Protein AF-A0AAV2R859-F1 (afdb_monomer_lite)

Structure (mmCIF, N/CA/C/O backbone):
data_AF-A0AAV2R859-F1
#
_entry.id   AF-A0AAV2R859-F1
#
loop_
_atom_site.group_PDB
_atom_site.id
_atom_site.type_symbol
_atom_site.label_atom_id
_atom_site.label_alt_id
_atom_site.label_comp_id
_atom_site.label_asym_id
_atom_site.label_entity_id
_atom_site.label_seq_id
_atom_site.pdbx_PDB_ins_code
_atom_site.Cartn_x
_atom_site.Cartn_y
_atom_site.Cartn_z
_atom_site.occupancy
_atom_site.B_iso_or_equiv
_atom_site.auth_seq_id
_atom_site.auth_comp_id
_atom_site.auth_asym_id
_atom_site.auth_atom_id
_atom_site.pdbx_PDB_model_num
ATOM 1 N N . ASP A 1 1 ? 9.554 -15.027 -3.668 1.00 76.88 1 ASP A N 1
ATOM 2 C CA . ASP A 1 1 ? 9.148 -16.326 -4.252 1.00 76.88 1 ASP A CA 1
ATOM 3 C C . ASP A 1 1 ? 9.584 -16.463 -5.717 1.00 76.88 1 ASP A C 1
ATOM 5 O O . ASP A 1 1 ? 8.913 -17.138 -6.490 1.00 76.88 1 ASP A O 1
ATOM 9 N N . GLU A 1 2 ? 10.719 -15.851 -6.093 1.00 86.31 2 GLU A N 1
ATOM 10 C CA . GLU A 1 2 ? 11.355 -15.977 -7.422 1.00 86.31 2 GLU A CA 1
ATOM 11 C C . GLU A 1 2 ? 10.414 -15.765 -8.628 1.00 86.31 2 GLU A C 1
ATOM 13 O O . GLU A 1 2 ? 10.687 -16.218 -9.738 1.00 86.31 2 GLU A O 1
ATOM 18 N N . SER A 1 3 ? 9.303 -15.055 -8.416 1.00 94.75 3 SER A N 1
ATOM 19 C CA . SER A 1 3 ? 8.272 -14.803 -9.419 1.00 94.75 3 SER A CA 1
ATOM 20 C C . SER A 1 3 ? 8.367 -13.385 -9.982 1.00 94.75 3 SER A C 1
ATOM 22 O O . SER A 1 3 ? 8.918 -12.478 -9.357 1.00 94.75 3 SER A O 1
ATOM 24 N N . TRP A 1 4 ? 7.824 -13.193 -11.186 1.00 96.00 4 TRP A N 1
ATOM 25 C CA . TRP A 1 4 ? 7.768 -11.892 -11.850 1.00 96.00 4 TRP A CA 1
ATOM 26 C C . TRP A 1 4 ? 6.529 -11.110 -11.422 1.00 96.00 4 TRP A C 1
ATOM 28 O O . TRP A 1 4 ? 5.420 -11.640 -11.422 1.00 96.00 4 TRP A O 1
ATOM 38 N N . TYR A 1 5 ? 6.720 -9.822 -11.147 1.00 96.88 5 TYR A N 1
ATOM 39 C CA . TYR A 1 5 ? 5.672 -8.917 -10.685 1.00 96.88 5 TYR A CA 1
ATOM 40 C C . TYR A 1 5 ? 5.649 -7.631 -11.497 1.00 96.88 5 TYR A C 1
ATOM 42 O O . TYR A 1 5 ? 6.666 -7.209 -12.052 1.00 96.88 5 TYR A O 1
ATOM 50 N N . ARG A 1 6 ? 4.489 -6.968 -11.533 1.00 98.00 6 ARG A N 1
ATOM 51 C CA . ARG A 1 6 ? 4.401 -5.622 -12.093 1.00 98.00 6 ARG A CA 1
ATOM 52 C C . ARG A 1 6 ? 5.011 -4.633 -11.112 1.00 98.00 6 ARG A C 1
ATOM 54 O O . ARG A 1 6 ? 4.691 -4.644 -9.924 1.00 98.00 6 ARG A O 1
ATOM 61 N N . ALA A 1 7 ? 5.859 -3.752 -11.621 1.00 97.56 7 ALA A N 1
ATOM 62 C CA . ALA A 1 7 ? 6.494 -2.731 -10.812 1.00 97.56 7 ALA A CA 1
ATOM 63 C C . ALA A 1 7 ? 6.652 -1.423 -11.588 1.00 97.56 7 ALA A C 1
ATOM 65 O O . ALA A 1 7 ? 6.759 -1.423 -12.816 1.00 97.56 7 ALA A O 1
ATOM 66 N N . ALA A 1 8 ? 6.682 -0.317 -10.850 1.00 96.50 8 ALA A N 1
ATOM 67 C CA . ALA A 1 8 ? 7.052 0.993 -11.360 1.00 96.50 8 ALA A CA 1
ATOM 68 C C . ALA A 1 8 ? 8.412 1.393 -10.781 1.00 96.50 8 ALA A C 1
ATOM 70 O O . ALA A 1 8 ? 8.663 1.211 -9.589 1.00 96.50 8 ALA A O 1
ATOM 71 N N . CYS A 1 9 ? 9.289 1.936 -11.626 1.00 97.38 9 CYS A N 1
ATOM 72 C CA . CYS A 1 9 ? 10.565 2.489 -11.186 1.00 97.38 9 CYS A CA 1
ATOM 73 C C . CYS A 1 9 ? 10.318 3.803 -10.438 1.00 97.38 9 CYS A C 1
ATOM 75 O O . CYS A 1 9 ? 9.718 4.721 -10.994 1.00 97.38 9 CYS A O 1
ATOM 77 N N . LEU A 1 10 ? 10.772 3.873 -9.187 1.00 97.44 10 LEU A N 1
ATOM 78 C CA . LEU A 1 10 ? 10.737 5.084 -8.370 1.00 97.44 10 LEU A CA 1
ATOM 79 C C . LEU A 1 10 ? 12.012 5.901 -8.568 1.00 97.44 10 LEU A C 1
ATOM 81 O O . LEU A 1 10 ? 11.954 7.108 -8.790 1.00 97.44 10 LEU A O 1
ATOM 85 N N . SER A 1 11 ? 13.167 5.237 -8.502 1.00 97.88 11 SER A N 1
ATOM 86 C CA . SER A 1 11 ? 14.463 5.862 -8.741 1.00 97.88 11 SER A CA 1
ATOM 87 C C . SER A 1 11 ? 15.457 4.853 -9.331 1.00 97.88 11 SER A C 1
ATOM 89 O O . SER A 1 11 ? 15.596 3.746 -8.805 1.00 97.88 11 SER A O 1
ATOM 91 N N . PRO A 1 12 ? 16.134 5.190 -10.442 1.00 96.94 12 PRO A N 1
ATOM 92 C CA . PRO A 1 12 ? 17.209 4.370 -10.983 1.00 96.94 12 PRO A CA 1
ATOM 93 C C . PRO A 1 12 ? 18.536 4.648 -10.261 1.00 96.94 12 PRO A C 1
ATOM 95 O O . PRO A 1 12 ? 18.818 5.779 -9.867 1.00 96.94 12 PRO A O 1
ATOM 98 N N . ASP A 1 13 ? 19.374 3.623 -10.170 1.00 95.44 13 ASP A N 1
ATOM 99 C CA . ASP A 1 13 ? 20.772 3.664 -9.737 1.00 95.44 13 ASP A CA 1
ATOM 100 C C . ASP A 1 13 ? 21.672 3.069 -10.850 1.00 95.44 13 ASP A C 1
ATOM 102 O O . ASP A 1 13 ? 21.209 2.751 -11.948 1.00 95.44 13 ASP A O 1
ATOM 106 N N . VAL A 1 14 ? 22.979 2.928 -10.612 1.00 96.56 14 VAL A N 1
ATOM 107 C CA . VAL A 1 14 ? 23.967 2.485 -11.611 1.00 96.56 14 VAL A CA 1
ATOM 108 C C . VAL A 1 14 ? 23.663 1.082 -12.150 1.00 96.56 14 VAL A C 1
ATOM 110 O O . VAL A 1 14 ? 23.718 0.853 -13.358 1.00 96.56 14 VAL A O 1
ATOM 113 N N . SER A 1 15 ? 23.345 0.132 -11.269 1.00 97.38 15 SER A N 1
ATOM 114 C CA . SER A 1 15 ? 23.107 -1.278 -11.626 1.00 97.38 15 SER A CA 1
ATOM 115 C C . SER A 1 15 ? 21.796 -1.837 -11.072 1.00 97.38 15 SER A C 1
ATOM 117 O O . SER A 1 15 ? 21.545 -3.040 -11.163 1.00 97.38 15 SER A O 1
ATOM 119 N N . SER A 1 16 ? 20.973 -0.986 -10.466 1.00 98.06 16 SER A N 1
ATOM 120 C CA . SER A 1 16 ? 19.733 -1.372 -9.805 1.00 98.06 16 SER A CA 1
ATOM 121 C C . SER A 1 16 ? 18.717 -0.241 -9.874 1.00 98.06 16 SER A C 1
ATOM 123 O O . SER A 1 16 ? 19.049 0.875 -10.259 1.00 98.06 16 SER A O 1
ATOM 125 N N . ALA A 1 17 ? 17.483 -0.518 -9.481 1.00 98.31 17 ALA A N 1
ATOM 126 C CA . ALA A 1 17 ? 16.473 0.504 -9.292 1.00 98.31 17 ALA A CA 1
ATOM 127 C C . ALA A 1 17 ? 15.695 0.239 -8.008 1.00 98.31 17 ALA A C 1
ATOM 129 O O . ALA A 1 17 ? 15.427 -0.912 -7.648 1.00 98.31 17 ALA A O 1
ATOM 130 N N . GLN A 1 18 ? 15.279 1.314 -7.350 1.00 98.44 18 GLN A N 1
ATOM 131 C CA . GLN A 1 18 ? 14.206 1.247 -6.378 1.00 98.44 18 GLN A CA 1
ATOM 132 C C . GLN A 1 18 ? 12.877 1.194 -7.134 1.00 98.44 18 GLN A C 1
ATOM 134 O O . GLN A 1 18 ? 12.576 2.066 -7.954 1.00 98.44 18 GLN A O 1
ATOM 139 N N . VAL A 1 19 ? 12.071 0.177 -6.851 1.00 98.25 19 VAL A N 1
ATOM 140 C CA . VAL A 1 19 ? 10.776 -0.046 -7.496 1.00 98.25 19 VAL A CA 1
ATOM 141 C C . VAL A 1 19 ? 9.674 -0.203 -6.456 1.00 98.25 19 VAL A C 1
ATOM 143 O O . VAL A 1 19 ? 9.927 -0.676 -5.349 1.00 98.25 19 VAL A O 1
ATOM 146 N N . ILE A 1 20 ? 8.446 0.156 -6.824 1.00 97.94 20 ILE A N 1
ATOM 147 C CA . ILE A 1 20 ? 7.234 -0.226 -6.091 1.00 97.94 20 ILE A CA 1
ATOM 148 C C . ILE A 1 20 ? 6.511 -1.325 -6.861 1.00 97.94 20 ILE A C 1
ATOM 150 O O . ILE A 1 20 ? 6.251 -1.180 -8.059 1.00 97.94 20 ILE A O 1
ATOM 154 N N . PHE A 1 21 ? 6.169 -2.420 -6.185 1.00 97.62 21 PHE A N 1
ATOM 155 C CA . PHE A 1 21 ? 5.316 -3.453 -6.762 1.00 97.62 21 PHE A CA 1
ATOM 156 C C . PHE A 1 21 ? 3.871 -2.964 -6.747 1.00 97.62 21 PHE A C 1
ATOM 158 O O . PHE A 1 21 ? 3.222 -2.929 -5.706 1.00 97.62 21 PHE A O 1
ATOM 165 N N . VAL A 1 22 ? 3.362 -2.569 -7.912 1.00 97.25 22 VAL A N 1
ATOM 166 C CA . VAL A 1 22 ? 2.100 -1.813 -8.063 1.00 97.25 22 VAL A CA 1
ATOM 167 C C . VAL A 1 22 ? 0.839 -2.597 -7.684 1.00 97.25 22 VAL A C 1
ATOM 169 O O . VAL A 1 22 ? -0.250 -2.036 -7.612 1.00 97.25 22 VAL A O 1
ATOM 172 N N . ASP A 1 23 ? 0.988 -3.892 -7.430 1.00 97.12 23 ASP A N 1
ATOM 173 C CA . ASP A 1 23 ? -0.090 -4.787 -7.017 1.00 97.12 23 ASP A CA 1
ATOM 174 C C . ASP A 1 23 ? -0.098 -5.089 -5.516 1.00 97.12 23 ASP A C 1
ATOM 176 O O . ASP A 1 23 ? -1.105 -5.557 -4.995 1.00 97.12 23 ASP A O 1
ATOM 180 N N . TYR A 1 24 ? 0.996 -4.774 -4.820 1.00 95.25 24 TYR A N 1
ATOM 181 C CA . TYR A 1 24 ? 1.203 -5.100 -3.404 1.00 95.25 24 TYR A CA 1
ATOM 182 C C . TYR A 1 24 ? 1.539 -3.870 -2.549 1.00 95.25 24 TYR A C 1
ATOM 184 O O . TYR A 1 24 ? 1.307 -3.868 -1.345 1.00 95.25 24 TYR A O 1
ATOM 192 N N . GLY A 1 25 ? 2.086 -2.816 -3.159 1.00 95.50 25 GLY A N 1
ATOM 193 C CA . GLY A 1 25 ? 2.441 -1.556 -2.506 1.00 95.50 25 GLY A CA 1
ATOM 194 C C . GLY A 1 25 ? 3.800 -1.553 -1.800 1.00 95.50 25 GLY A C 1
ATOM 195 O O . GLY A 1 25 ? 4.235 -0.501 -1.339 1.00 95.50 25 GLY A O 1
ATOM 196 N N . ASN A 1 26 ? 4.509 -2.685 -1.725 1.00 95.88 26 ASN A N 1
ATOM 197 C CA . ASN A 1 26 ? 5.841 -2.736 -1.127 1.00 95.88 26 ASN A CA 1
ATOM 198 C C . ASN A 1 26 ? 6.925 -2.203 -2.078 1.00 95.88 26 ASN A C 1
ATOM 200 O O . ASN A 1 26 ? 6.859 -2.370 -3.299 1.00 95.88 26 ASN A O 1
ATOM 204 N N . ILE A 1 27 ? 7.954 -1.594 -1.486 1.00 97.19 27 ILE A N 1
ATOM 205 C CA . ILE A 1 27 ? 9.123 -1.053 -2.185 1.00 97.19 27 ILE A CA 1
ATOM 206 C C . ILE A 1 27 ? 10.297 -2.020 -2.031 1.00 97.19 27 ILE A C 1
ATOM 208 O O . ILE A 1 27 ? 10.520 -2.565 -0.949 1.00 97.19 27 ILE A O 1
ATOM 212 N N . ALA A 1 28 ? 11.070 -2.207 -3.097 1.00 96.88 28 ALA A N 1
ATOM 213 C CA . ALA A 1 28 ? 12.289 -3.009 -3.084 1.00 96.88 28 ALA A CA 1
ATOM 214 C C . ALA A 1 28 ? 13.385 -2.390 -3.960 1.00 96.88 28 ALA A C 1
ATOM 216 O O . ALA A 1 28 ? 13.099 -1.612 -4.868 1.00 96.88 28 ALA A O 1
ATOM 217 N N . HIS A 1 29 ? 14.638 -2.761 -3.694 1.00 97.19 29 HIS A N 1
ATOM 218 C CA . HIS A 1 29 ? 15.750 -2.543 -4.621 1.00 97.19 29 HIS A CA 1
ATOM 219 C C . HIS A 1 29 ? 15.947 -3.801 -5.465 1.00 97.19 29 HIS A C 1
ATOM 221 O O . HIS A 1 29 ? 16.075 -4.893 -4.912 1.00 97.19 29 HIS A O 1
ATOM 227 N N . VAL A 1 30 ? 15.962 -3.646 -6.788 1.00 97.56 30 VAL A N 1
ATOM 228 C CA . VAL A 1 30 ? 16.043 -4.752 -7.751 1.00 97.56 30 VAL A CA 1
ATOM 229 C C . VAL A 1 30 ? 17.171 -4.478 -8.740 1.00 97.56 30 VAL A C 1
ATOM 231 O O . VAL A 1 30 ? 17.288 -3.367 -9.258 1.00 97.56 30 VAL A O 1
ATOM 234 N N . LEU A 1 31 ? 18.017 -5.478 -8.998 1.00 98.00 31 LEU A N 1
ATOM 235 C CA . LEU A 1 31 ? 19.098 -5.372 -9.980 1.00 98.00 31 LEU A CA 1
ATOM 236 C C . LEU A 1 31 ? 18.528 -5.224 -11.393 1.00 98.00 31 LEU A C 1
ATOM 238 O O . LEU A 1 31 ? 17.508 -5.818 -11.729 1.00 98.00 31 LEU A O 1
ATOM 242 N N . HIS A 1 3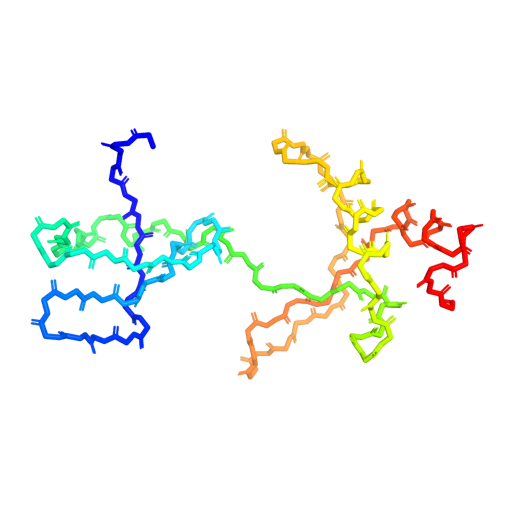2 ? 19.209 -4.475 -12.261 1.00 97.69 32 HIS A N 1
ATOM 243 C CA . HIS A 1 32 ? 18.761 -4.294 -13.647 1.00 97.69 32 HIS A CA 1
ATOM 244 C C . HIS A 1 32 ? 18.642 -5.619 -14.420 1.00 97.69 32 HIS A C 1
ATOM 246 O O . HIS A 1 32 ? 17.785 -5.744 -15.294 1.00 97.69 32 HIS A O 1
ATOM 252 N N . GLU A 1 33 ? 19.457 -6.623 -14.082 1.00 97.38 33 GLU A N 1
ATOM 253 C CA . GLU A 1 33 ? 19.384 -7.961 -14.684 1.00 97.38 33 GLU A CA 1
ATOM 254 C C . GLU A 1 33 ? 18.084 -8.714 -14.364 1.00 97.38 33 GLU A C 1
ATOM 256 O O . GLU A 1 33 ? 17.707 -9.614 -15.119 1.00 97.38 33 GLU A O 1
ATOM 261 N N . ASP A 1 34 ? 17.343 -8.266 -13.350 1.00 97.38 34 ASP A N 1
ATOM 262 C CA . ASP A 1 34 ? 16.044 -8.792 -12.920 1.00 97.38 34 ASP A CA 1
ATOM 263 C C . ASP A 1 34 ? 14.884 -7.843 -13.264 1.00 97.38 34 ASP A C 1
ATOM 265 O O . ASP A 1 34 ? 13.764 -8.005 -12.787 1.00 97.38 34 ASP A O 1
ATOM 269 N N . ILE A 1 35 ? 15.121 -6.851 -14.129 1.00 97.38 35 ILE A N 1
ATOM 270 C CA . ILE A 1 35 ? 14.084 -5.947 -14.638 1.00 97.38 35 ILE A CA 1
ATOM 271 C C . ILE A 1 35 ? 13.837 -6.239 -16.117 1.00 97.38 35 ILE A C 1
ATOM 273 O O . ILE A 1 35 ? 14.760 -6.436 -16.911 1.00 97.38 35 ILE A O 1
ATOM 277 N N . ARG A 1 36 ? 12.564 -6.285 -16.515 1.00 96.81 36 ARG A N 1
ATOM 278 C CA . ARG A 1 36 ? 12.147 -6.494 -17.908 1.00 96.81 36 ARG A CA 1
ATOM 279 C C . ARG A 1 36 ? 11.181 -5.394 -18.342 1.00 96.81 36 ARG A C 1
ATOM 281 O O . ARG A 1 36 ? 10.432 -4.888 -17.505 1.00 96.81 36 ARG A O 1
ATOM 288 N N . PRO A 1 37 ? 11.165 -5.027 -19.637 1.00 95.69 37 PRO A N 1
ATOM 289 C CA . PRO A 1 37 ? 10.140 -4.143 -20.174 1.00 95.69 37 PRO A CA 1
ATOM 290 C C . PRO A 1 37 ? 8.738 -4.689 -19.888 1.00 95.69 37 PRO A C 1
ATOM 292 O O . PRO A 1 37 ? 8.484 -5.881 -20.061 1.00 95.69 37 PRO A O 1
ATOM 295 N N . MET A 1 38 ? 7.830 -3.809 -19.471 1.00 95.94 38 MET A N 1
ATOM 296 C CA . MET A 1 38 ? 6.440 -4.171 -19.212 1.00 95.94 38 MET A CA 1
ATOM 297 C C . MET A 1 38 ? 5.729 -4.553 -20.517 1.00 95.94 38 MET A C 1
ATOM 299 O O . MET A 1 38 ? 5.702 -3.758 -21.458 1.00 95.94 38 MET A O 1
ATOM 303 N N . ASP A 1 39 ? 5.105 -5.735 -20.564 1.00 95.88 39 ASP A N 1
ATOM 304 C CA . ASP A 1 39 ? 4.202 -6.100 -21.662 1.00 95.88 39 ASP A CA 1
ATOM 305 C C . ASP A 1 39 ? 2.932 -5.224 -21.582 1.00 95.88 39 ASP A C 1
ATOM 307 O O . ASP A 1 39 ? 2.248 -5.240 -20.552 1.00 95.88 39 ASP A O 1
ATOM 311 N N . PRO A 1 40 ? 2.559 -4.483 -22.644 1.00 96.00 40 PRO A N 1
ATOM 312 C CA . PRO A 1 40 ? 1.348 -3.662 -22.660 1.00 96.00 40 PRO A CA 1
ATOM 313 C C . PRO A 1 40 ? 0.056 -4.415 -22.312 1.00 96.00 40 PRO A C 1
ATOM 315 O O . PRO A 1 40 ? -0.891 -3.807 -21.819 1.00 96.00 40 PRO A O 1
ATOM 318 N N . LYS A 1 41 ? -0.009 -5.734 -22.532 1.00 96.75 41 LYS A N 1
ATOM 319 C CA . LYS A 1 41 ? -1.157 -6.559 -22.121 1.00 96.75 41 LYS A CA 1
ATOM 320 C C . LYS A 1 41 ? -1.305 -6.618 -20.604 1.00 96.75 41 LYS A C 1
ATOM 322 O O . LYS A 1 41 ? -2.425 -6.613 -20.106 1.00 96.75 41 LYS A O 1
ATOM 327 N N . LEU A 1 42 ? -0.192 -6.624 -19.872 1.00 95.25 42 LEU A N 1
ATOM 328 C CA . LEU A 1 42 ? -0.193 -6.618 -18.409 1.00 95.25 42 LEU A CA 1
ATOM 329 C C . LEU A 1 42 ? -0.647 -5.269 -17.841 1.00 95.25 42 LEU A C 1
ATOM 331 O O . LEU A 1 42 ? -1.060 -5.218 -16.689 1.00 95.25 42 LEU A O 1
ATOM 335 N N . LEU A 1 43 ? -0.618 -4.191 -18.631 1.00 94.12 43 LEU A N 1
ATOM 336 C CA . LEU A 1 43 ? -1.137 -2.874 -18.243 1.00 94.12 43 LEU A CA 1
ATOM 337 C C . LEU A 1 43 ? -2.659 -2.743 -18.405 1.00 94.12 43 LEU A C 1
ATOM 339 O O . LEU A 1 43 ? -3.227 -1.749 -17.965 1.00 94.12 43 LEU A O 1
ATOM 343 N N . GLN A 1 44 ? -3.331 -3.721 -19.021 1.00 96.06 44 GLN A N 1
ATOM 344 C CA . GLN A 1 44 ? -4.793 -3.703 -19.163 1.00 96.06 44 GLN A CA 1
ATOM 345 C C . GLN A 1 44 ? -5.508 -3.957 -17.831 1.00 96.06 44 GLN A C 1
ATOM 347 O O . GLN A 1 44 ? -6.630 -3.496 -17.632 1.00 96.06 44 GLN A O 1
ATOM 352 N N . THR A 1 45 ? -4.860 -4.671 -16.910 1.00 95.50 45 THR A N 1
ATOM 353 C CA . THR A 1 45 ? -5.355 -4.853 -15.544 1.00 95.50 45 THR A CA 1
ATOM 354 C C . THR A 1 45 ? -5.065 -3.591 -14.726 1.00 95.50 45 THR A C 1
ATOM 356 O O . THR A 1 45 ? -3.919 -3.132 -14.732 1.00 95.50 45 THR A O 1
ATOM 359 N N . PRO A 1 46 ? -6.034 -3.034 -13.980 1.00 95.50 46 PRO A N 1
ATOM 360 C CA . PRO A 1 46 ? -5.769 -1.936 -13.052 1.00 95.50 46 PRO A CA 1
ATOM 361 C C . PRO A 1 46 ? -4.675 -2.288 -12.039 1.00 95.50 46 PRO A C 1
ATOM 363 O O . PRO A 1 46 ? -4.463 -3.461 -11.729 1.00 95.50 46 PRO A O 1
ATOM 366 N N . LEU A 1 47 ? -3.969 -1.285 -11.524 1.00 95.25 47 LEU A N 1
ATOM 367 C CA . LEU A 1 47 ? -3.031 -1.480 -10.415 1.00 95.25 47 LEU A CA 1
ATOM 368 C C . LEU A 1 47 ? -3.828 -1.886 -9.170 1.00 95.25 47 LEU A C 1
ATOM 370 O O . LEU A 1 47 ? -4.844 -1.257 -8.874 1.00 95.25 47 LEU A O 1
ATOM 374 N N . MET A 1 48 ? -3.416 -2.954 -8.485 1.00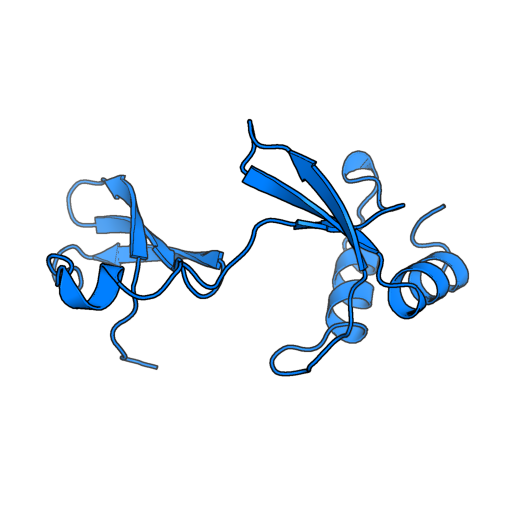 95.94 48 MET A N 1
ATOM 375 C CA . MET A 1 48 ? -4.227 -3.526 -7.404 1.00 95.94 48 MET A CA 1
ATOM 376 C C . MET A 1 48 ? -3.920 -2.928 -6.027 1.00 95.94 48 MET A C 1
ATOM 378 O O . MET A 1 48 ? -4.792 -2.941 -5.159 1.00 95.94 48 MET A O 1
ATOM 382 N N . ALA A 1 49 ? -2.726 -2.362 -5.823 1.00 96.56 49 ALA A N 1
ATOM 383 C CA . ALA A 1 49 ? -2.414 -1.654 -4.588 1.00 96.56 49 ALA A CA 1
ATOM 384 C C . ALA A 1 49 ? -2.985 -0.233 -4.628 1.00 96.56 49 ALA A C 1
ATOM 386 O O . ALA A 1 49 ? -2.605 0.583 -5.470 1.00 96.56 49 ALA A O 1
ATOM 387 N N . LEU A 1 50 ? -3.876 0.070 -3.686 1.00 95.62 50 LEU A N 1
ATOM 388 C CA . LEU A 1 50 ? -4.457 1.398 -3.512 1.00 95.62 50 LEU A CA 1
ATOM 389 C C . LEU A 1 50 ? -3.878 2.054 -2.259 1.00 95.62 50 LEU A C 1
ATOM 391 O O . LEU A 1 50 ? -3.907 1.471 -1.175 1.00 95.62 50 LEU A O 1
ATOM 395 N N . HIS A 1 51 ? -3.383 3.282 -2.399 1.00 95.12 51 HIS A N 1
ATOM 396 C CA . HIS A 1 51 ? -2.884 4.051 -1.265 1.00 95.12 51 HIS A CA 1
ATOM 397 C C . HIS A 1 51 ? -4.055 4.571 -0.423 1.00 95.12 51 HIS A C 1
ATOM 399 O O . HIS A 1 51 ? -4.991 5.177 -0.955 1.00 95.12 51 HIS A O 1
ATOM 405 N N . CYS A 1 52 ? -4.028 4.304 0.884 1.00 95.19 52 CYS A N 1
ATOM 406 C CA . CYS A 1 52 ? -5.150 4.583 1.775 1.00 95.19 52 CYS A CA 1
ATOM 407 C C . CYS A 1 52 ? -4.689 5.156 3.119 1.00 95.19 52 CYS A C 1
ATOM 409 O O . CYS A 1 52 ? -3.719 4.680 3.702 1.00 95.19 52 CYS A O 1
ATOM 411 N N . ASN A 1 53 ? -5.472 6.093 3.648 1.00 93.19 53 ASN A N 1
ATOM 412 C CA . ASN A 1 53 ? -5.422 6.567 5.024 1.00 93.19 53 ASN A CA 1
ATOM 413 C C . ASN A 1 53 ? -6.619 6.013 5.796 1.00 93.19 53 ASN A C 1
ATOM 415 O O . ASN A 1 53 ? -7.732 5.959 5.270 1.00 93.19 53 ASN A O 1
ATOM 419 N N . MET A 1 54 ? -6.420 5.649 7.060 1.00 92.31 54 MET A N 1
ATOM 420 C CA . MET A 1 54 ? -7.524 5.249 7.927 1.00 92.31 54 MET A CA 1
ATOM 421 C C . MET A 1 54 ? -8.082 6.459 8.682 1.00 92.31 54 MET A C 1
ATOM 423 O O . MET A 1 54 ? -7.342 7.227 9.291 1.00 92.31 54 MET A O 1
ATOM 427 N N . MET A 1 55 ? -9.404 6.614 8.665 1.00 92.50 55 MET A N 1
ATOM 428 C CA . MET A 1 55 ? -10.118 7.617 9.450 1.00 92.50 55 MET A CA 1
ATOM 429 C C . MET A 1 55 ? -9.777 7.484 10.940 1.00 92.50 55 MET A C 1
ATOM 431 O O . MET A 1 55 ? -9.802 6.384 11.486 1.00 92.50 55 MET A O 1
ATOM 435 N N . GLY A 1 56 ? -9.534 8.615 11.606 1.00 86.06 56 GLY A N 1
ATOM 436 C CA . GLY A 1 56 ? -9.342 8.659 13.059 1.00 86.06 56 GLY A CA 1
ATOM 437 C C . GLY A 1 56 ? -7.964 8.199 13.533 1.00 86.06 56 GLY A C 1
ATOM 438 O O . GLY A 1 56 ? -7.765 8.063 14.734 1.00 86.06 56 GLY A O 1
ATOM 439 N N . VAL A 1 57 ? -7.022 7.970 12.614 1.00 85.62 57 VAL A N 1
ATOM 440 C CA . VAL A 1 57 ? -5.616 7.724 12.939 1.00 85.62 57 VAL A CA 1
ATOM 441 C C . VAL A 1 57 ? -4.810 8.958 12.545 1.00 85.62 57 VAL A C 1
ATOM 443 O O . VAL A 1 57 ? -4.751 9.309 11.369 1.00 85.62 57 VAL A O 1
ATOM 446 N N . ASP A 1 58 ? -4.199 9.613 13.531 1.00 81.75 58 ASP A N 1
ATOM 447 C CA . ASP A 1 58 ? -3.228 10.681 13.300 1.00 81.75 58 ASP A CA 1
ATOM 448 C C . ASP A 1 58 ? -1.824 10.082 13.157 1.00 81.75 58 ASP A C 1
ATOM 450 O O . ASP A 1 58 ? -1.325 9.405 14.060 1.00 81.75 58 ASP A O 1
ATOM 454 N N . PHE A 1 59 ? -1.191 10.329 12.009 1.00 75.75 59 PHE A N 1
ATOM 455 C CA . PHE A 1 59 ? 0.130 9.804 11.681 1.00 75.75 59 PHE A CA 1
ATOM 456 C C . PHE A 1 59 ? 1.247 10.388 12.554 1.00 75.75 59 PHE A C 1
ATOM 458 O O . PHE A 1 59 ? 2.256 9.710 12.751 1.00 75.75 59 PHE A O 1
ATOM 465 N N . GLU A 1 60 ? 1.075 11.585 13.127 1.00 78.50 60 GLU A N 1
ATOM 466 C CA . GLU A 1 60 ? 2.075 12.183 14.024 1.00 78.50 60 GLU A CA 1
ATOM 467 C C . GLU A 1 60 ? 2.188 11.427 15.363 1.00 78.50 60 GLU A C 1
ATOM 469 O O . GLU A 1 60 ? 3.239 11.447 16.007 1.00 78.50 60 GLU A O 1
ATOM 474 N N . GLY A 1 61 ? 1.134 10.702 15.761 1.00 73.00 61 GLY A N 1
ATOM 475 C CA . GLY A 1 61 ? 1.044 9.965 17.027 1.00 73.00 61 GLY A CA 1
ATOM 476 C C . GLY A 1 61 ? 1.269 8.451 16.933 1.00 73.00 61 GLY A C 1
ATOM 477 O O . GLY A 1 61 ? 1.137 7.751 17.941 1.00 73.00 61 GLY A O 1
ATOM 478 N N . ILE A 1 62 ? 1.589 7.902 15.754 1.00 86.69 62 ILE A N 1
ATOM 479 C CA . ILE A 1 62 ? 1.686 6.445 15.575 1.00 86.69 62 ILE A CA 1
ATOM 480 C C . ILE A 1 62 ? 2.920 5.884 16.291 1.00 86.69 62 ILE A C 1
ATOM 482 O O . ILE A 1 62 ? 4.067 6.076 15.890 1.00 86.69 62 ILE A O 1
ATOM 486 N N . THR A 1 63 ? 2.670 5.100 17.338 1.00 90.88 63 THR A N 1
ATOM 487 C CA . THR A 1 63 ? 3.713 4.372 18.071 1.00 90.88 63 THR A CA 1
ATOM 488 C C . THR A 1 63 ? 3.976 2.986 17.464 1.00 90.88 63 THR A C 1
ATOM 490 O O . THR A 1 63 ? 3.081 2.402 16.847 1.00 90.88 63 THR A O 1
ATOM 493 N N . PRO A 1 64 ? 5.147 2.364 17.716 1.00 93.19 64 PRO A N 1
ATOM 494 C CA . PRO A 1 64 ? 5.399 0.974 17.319 1.00 93.19 64 PRO A CA 1
ATOM 495 C C . PRO A 1 64 ? 4.342 -0.010 17.841 1.00 93.19 64 PRO A C 1
ATOM 497 O O . PRO A 1 64 ? 3.977 -0.954 17.149 1.00 93.19 64 PRO A O 1
ATOM 500 N N . LYS A 1 65 ? 3.794 0.237 19.039 1.00 92.94 65 LYS A N 1
ATOM 501 C CA . LYS A 1 65 ? 2.711 -0.574 19.609 1.00 92.94 65 LYS A CA 1
ATOM 502 C C . LYS A 1 65 ? 1.411 -0.440 18.807 1.00 92.94 65 LYS A C 1
ATOM 504 O O . LYS A 1 65 ? 0.719 -1.437 18.626 1.00 92.94 65 LYS A O 1
ATOM 509 N N . CYS A 1 66 ? 1.099 0.761 18.315 1.00 91.69 66 CYS A N 1
ATOM 510 C CA . CYS A 1 66 ? -0.037 0.993 17.421 1.00 91.69 66 CYS A CA 1
ATOM 511 C C . CYS A 1 66 ? 0.136 0.234 16.099 1.00 91.69 66 CYS A C 1
ATOM 513 O O . CYS A 1 66 ? -0.771 -0.485 15.690 1.00 91.69 66 CYS A O 1
ATOM 515 N N . ILE A 1 67 ? 1.330 0.291 15.497 1.00 92.00 67 ILE A N 1
ATOM 516 C CA . ILE A 1 67 ? 1.658 -0.456 14.270 1.00 92.00 67 ILE A CA 1
ATOM 517 C C . ILE A 1 67 ? 1.490 -1.964 14.481 1.00 92.00 67 ILE A C 1
ATOM 519 O O . ILE A 1 67 ? 0.873 -2.638 13.658 1.00 92.00 67 ILE A O 1
ATOM 523 N N . GLU A 1 68 ? 2.015 -2.507 15.579 1.0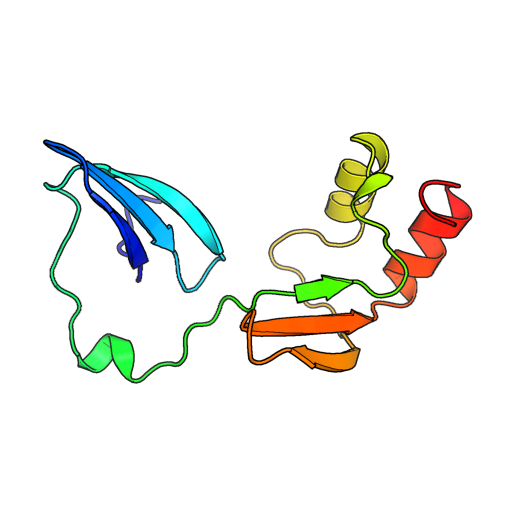0 94.75 68 GLU A N 1
ATOM 524 C CA . GLU A 1 68 ? 1.871 -3.933 15.873 1.00 94.75 68 GLU A CA 1
ATOM 525 C C . GLU A 1 68 ? 0.408 -4.317 16.103 1.00 94.75 68 GLU A C 1
ATOM 527 O O . GLU A 1 68 ? -0.056 -5.293 15.518 1.00 94.75 68 GLU A O 1
ATOM 532 N N . ALA A 1 69 ? -0.359 -3.538 16.869 1.00 93.88 69 ALA A N 1
ATOM 533 C CA . ALA A 1 69 ? -1.791 -3.784 17.033 1.00 93.88 69 ALA A CA 1
ATOM 534 C C . ALA A 1 69 ? -2.531 -3.760 15.686 1.00 93.88 69 ALA A C 1
ATOM 536 O O . ALA A 1 69 ? -3.335 -4.648 15.415 1.00 93.88 69 ALA A O 1
ATOM 537 N N . PHE A 1 70 ? -2.207 -2.804 14.812 1.00 92.25 70 PHE A N 1
ATOM 538 C CA . PHE A 1 70 ? -2.780 -2.703 13.473 1.00 92.25 70 PHE A CA 1
ATOM 539 C C . PHE A 1 70 ? -2.515 -3.963 12.638 1.00 92.25 70 PHE A C 1
ATOM 541 O O . PHE A 1 70 ? -3.450 -4.526 12.075 1.00 92.25 70 PHE A O 1
ATOM 548 N N . LYS A 1 71 ? -1.274 -4.472 12.625 1.00 92.94 71 LYS A N 1
ATOM 549 C CA . LYS A 1 71 ? -0.917 -5.723 11.928 1.00 92.94 71 LYS A CA 1
ATOM 550 C C . LYS A 1 71 ? -1.674 -6.943 12.459 1.00 92.94 71 LYS A C 1
ATOM 552 O O . LYS A 1 71 ? -2.024 -7.824 11.684 1.00 92.94 71 LYS A O 1
ATOM 557 N N . HIS A 1 72 ? -1.921 -7.010 13.769 1.00 94.75 72 HIS A N 1
ATOM 558 C CA . HIS A 1 72 ? -2.691 -8.108 14.364 1.00 94.75 72 HIS A CA 1
ATOM 559 C C . HIS A 1 72 ? -4.183 -8.023 14.020 1.00 94.75 72 HIS A C 1
ATOM 561 O O . HIS A 1 72 ? -4.836 -9.053 13.877 1.00 94.75 72 HIS A O 1
ATOM 567 N N . LEU A 1 73 ? -4.725 -6.808 13.904 1.00 94.69 73 LEU A N 1
ATOM 568 C CA . LEU A 1 73 ? -6.131 -6.569 13.570 1.00 94.69 73 LEU A CA 1
ATOM 569 C C . LEU A 1 73 ? -6.420 -6.703 12.072 1.00 94.69 73 LEU A C 1
ATOM 571 O O . LEU A 1 73 ? -7.551 -7.005 11.700 1.00 94.69 73 LEU A O 1
ATOM 575 N N . LEU A 1 74 ? -5.404 -6.510 11.230 1.00 93.62 74 LEU A N 1
ATOM 576 C CA . LEU A 1 74 ? -5.469 -6.668 9.779 1.00 93.62 74 LEU A CA 1
ATOM 577 C C . LEU A 1 74 ? -4.363 -7.617 9.297 1.00 93.62 74 LEU A C 1
ATOM 579 O O . LEU A 1 74 ? -3.370 -7.169 8.713 1.00 93.62 74 LEU A O 1
ATOM 583 N N . PRO A 1 75 ? -4.503 -8.931 9.547 1.00 91.50 75 PRO A N 1
ATOM 584 C CA . PRO A 1 75 ? -3.537 -9.903 9.067 1.00 91.50 75 PRO A CA 1
ATOM 585 C C . PRO A 1 75 ? -3.495 -9.930 7.537 1.00 91.50 75 PRO A C 1
ATOM 587 O O . PRO A 1 75 ? -4.514 -9.751 6.861 1.00 91.50 75 PRO A O 1
ATOM 590 N N . VAL A 1 76 ? -2.314 -10.218 6.992 1.00 89.00 76 VAL A N 1
ATOM 591 C CA . VAL A 1 76 ? -2.145 -10.456 5.554 1.00 89.00 76 VAL A CA 1
ATOM 592 C C . VAL A 1 76 ? -3.045 -11.600 5.082 1.00 89.00 76 VAL A C 1
ATOM 594 O O . VAL A 1 76 ? -3.364 -12.504 5.851 1.00 89.00 76 VAL A O 1
ATOM 597 N N . GLU A 1 77 ? -3.454 -11.546 3.813 1.00 87.88 77 GLU A N 1
ATOM 598 C CA . GLU A 1 77 ? -4.283 -12.578 3.164 1.00 87.88 77 GLU A CA 1
ATOM 599 C C . GLU A 1 77 ? -5.686 -12.757 3.773 1.00 87.88 77 GLU A C 1
ATOM 601 O O . GLU A 1 77 ? -6.357 -13.763 3.538 1.00 87.88 77 GLU A O 1
ATOM 606 N N . THR A 1 78 ? -6.170 -11.762 4.521 1.00 91.25 78 THR A N 1
ATOM 607 C CA . THR A 1 78 ? -7.549 -1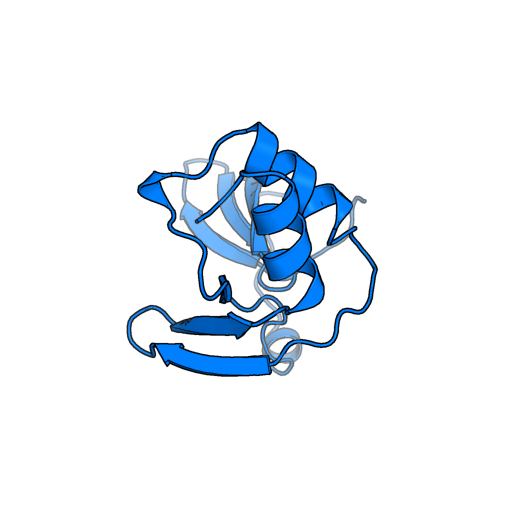1.726 5.019 1.00 91.25 78 THR A CA 1
ATOM 608 C C . THR A 1 78 ? -8.396 -10.725 4.243 1.00 91.25 78 THR A C 1
ATOM 610 O O . THR A 1 78 ? -7.901 -9.737 3.701 1.00 91.25 78 THR A O 1
ATOM 613 N N . VAL A 1 79 ? -9.700 -10.996 4.165 1.00 93.00 79 VAL A N 1
ATOM 614 C CA . VAL A 1 79 ? -10.661 -10.081 3.546 1.00 93.00 79 VAL A CA 1
ATOM 615 C C . VAL A 1 79 ? -11.282 -9.219 4.635 1.00 93.00 79 VAL A C 1
ATOM 617 O O . VAL A 1 79 ? -11.952 -9.729 5.532 1.00 93.00 79 VAL A O 1
ATOM 620 N N . THR A 1 80 ? -11.100 -7.907 4.522 1.00 92.88 80 THR A N 1
ATOM 621 C CA . THR A 1 80 ? -11.725 -6.918 5.402 1.00 92.88 80 THR A CA 1
ATOM 622 C C . THR A 1 80 ? -12.659 -6.036 4.590 1.00 92.88 80 THR A C 1
ATOM 624 O O . THR A 1 80 ? -12.275 -5.479 3.563 1.00 92.88 80 THR A O 1
ATOM 627 N N . VAL A 1 81 ? -13.898 -5.895 5.056 1.00 93.56 81 VAL A N 1
ATOM 628 C CA . VAL A 1 81 ? -14.839 -4.931 4.484 1.00 93.56 81 VAL A CA 1
ATOM 629 C C . VAL A 1 81 ? -14.492 -3.548 5.021 1.00 93.56 81 VAL A C 1
ATOM 631 O O . VAL A 1 81 ? -14.399 -3.356 6.232 1.00 93.56 81 VAL A O 1
ATOM 634 N N . VAL A 1 82 ? -14.316 -2.587 4.119 1.00 96.31 82 VAL A N 1
ATOM 635 C CA . VAL A 1 82 ? -13.976 -1.202 4.457 1.00 96.31 82 VAL A CA 1
ATOM 636 C C . VAL A 1 82 ? -14.986 -0.248 3.833 1.00 96.31 82 VAL A C 1
ATOM 638 O O . VAL A 1 82 ? -15.529 -0.520 2.761 1.00 96.31 82 VAL A O 1
ATOM 641 N N . SER A 1 83 ? -15.215 0.890 4.481 1.00 97.12 83 SER A N 1
ATOM 642 C CA . SER A 1 83 ? -16.013 1.977 3.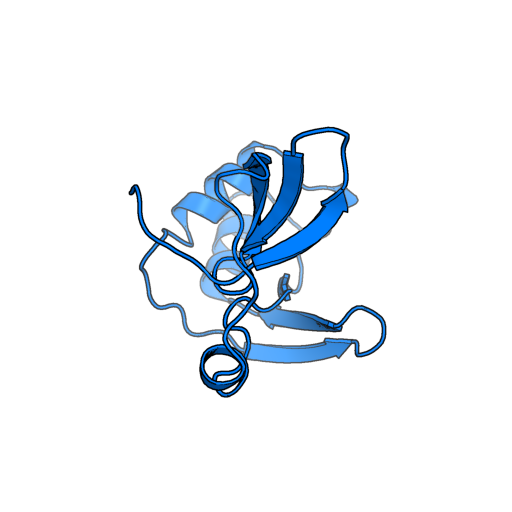906 1.00 97.12 83 SER A CA 1
ATOM 643 C C . SER A 1 83 ? -15.088 3.037 3.328 1.00 97.12 83 SER A C 1
ATOM 645 O O . SER A 1 83 ? -14.254 3.574 4.052 1.00 97.12 83 SER A O 1
ATOM 647 N N . VAL A 1 84 ? -15.250 3.377 2.050 1.00 97.75 84 VAL A N 1
ATOM 648 C CA . VAL A 1 84 ? -14.534 4.500 1.427 1.00 97.75 84 VAL A CA 1
ATOM 649 C C . VAL A 1 84 ? -15.283 5.793 1.736 1.00 97.75 84 VAL A C 1
ATOM 651 O O . VAL A 1 84 ? -16.472 5.905 1.446 1.00 97.75 84 VAL A O 1
ATOM 654 N N . LEU A 1 85 ? -14.598 6.758 2.342 1.00 97.75 85 LEU A N 1
ATOM 655 C CA . LEU A 1 85 ? -15.186 8.023 2.786 1.00 97.75 85 LEU A CA 1
ATOM 656 C C . LEU A 1 85 ? -14.916 9.165 1.807 1.00 97.75 85 LEU A C 1
ATOM 658 O O . LEU A 1 85 ? -15.789 9.992 1.559 1.00 97.75 85 LEU A O 1
ATOM 662 N N . SER A 1 86 ? -13.699 9.223 1.273 1.00 97.25 86 SER A N 1
ATOM 663 C CA . SER A 1 86 ? -13.262 10.257 0.339 1.00 97.25 86 SER A CA 1
ATOM 664 C C . SER A 1 86 ? -12.082 9.771 -0.500 1.00 97.25 86 SER A C 1
ATOM 666 O O . SER A 1 86 ? -11.427 8.779 -0.166 1.00 97.25 86 SER A O 1
ATOM 668 N N . TYR A 1 87 ? -11.818 10.487 -1.591 1.00 97.50 87 TYR A N 1
ATOM 669 C CA . TYR A 1 87 ? -10.651 10.303 -2.444 1.00 97.50 87 TYR A CA 1
ATOM 670 C C . TYR A 1 87 ? -9.981 11.657 -2.671 1.00 97.50 87 TYR A C 1
ATOM 672 O O . TYR A 1 87 ? -10.648 12.618 -3.057 1.00 97.50 87 TYR A O 1
ATOM 680 N N . ASP A 1 88 ? -8.679 11.711 -2.415 1.00 96.75 88 ASP A N 1
ATOM 681 C CA . ASP A 1 88 ? -7.811 12.835 -2.736 1.00 96.75 88 ASP A CA 1
ATOM 682 C C . ASP A 1 88 ? -7.105 12.549 -4.074 1.00 96.75 88 ASP A C 1
ATOM 684 O O . ASP A 1 88 ? -6.232 11.672 -4.123 1.00 96.75 88 ASP A O 1
ATOM 688 N N . PRO A 1 89 ? -7.478 13.245 -5.164 1.00 95.19 89 PRO A N 1
ATOM 689 C CA . PRO A 1 89 ? -6.883 13.026 -6.476 1.00 95.19 89 PRO A CA 1
ATOM 690 C C . PRO A 1 89 ? -5.444 13.540 -6.578 1.00 95.19 89 PRO A C 1
ATOM 692 O O . PRO A 1 89 ? -4.684 12.991 -7.373 1.00 95.19 89 PRO A O 1
ATOM 695 N N . ASP A 1 90 ? -5.053 14.541 -5.783 1.00 95.62 90 ASP A N 1
ATOM 696 C CA . ASP A 1 90 ? -3.717 15.143 -5.860 1.00 95.62 90 ASP A CA 1
ATOM 697 C C . ASP A 1 90 ? -2.657 14.181 -5.309 1.00 95.62 90 ASP A C 1
ATOM 699 O O . ASP A 1 90 ? -1.549 14.089 -5.839 1.00 95.62 90 ASP A O 1
ATOM 703 N N . ASN A 1 91 ? -3.029 13.400 -4.290 1.00 92.44 91 ASN A N 1
ATOM 704 C CA . ASN A 1 91 ? -2.173 12.388 -3.666 1.00 92.44 91 ASN A CA 1
ATOM 705 C C . ASN A 1 91 ? -2.570 10.946 -4.022 1.00 92.44 91 ASN A C 1
ATOM 707 O O . ASN A 1 91 ? -2.032 10.002 -3.442 1.00 92.44 91 ASN A O 1
ATOM 711 N N . ALA A 1 92 ? -3.550 10.756 -4.910 1.00 93.44 92 ALA A N 1
ATOM 712 C CA . ALA A 1 92 ? -4.133 9.458 -5.259 1.00 93.44 92 ALA A CA 1
ATOM 713 C C . ALA A 1 92 ? -4.461 8.570 -4.036 1.00 93.44 92 ALA A C 1
ATOM 715 O O . ALA A 1 92 ? -4.223 7.361 -4.049 1.00 93.44 92 ALA A O 1
ATOM 716 N N . THR A 1 93 ? -5.000 9.175 -2.973 1.00 96.00 93 THR A N 1
ATOM 717 C CA . THR A 1 93 ? -5.173 8.530 -1.664 1.00 96.00 93 THR A CA 1
ATOM 718 C C . THR A 1 93 ? -6.643 8.434 -1.272 1.00 96.00 93 THR A C 1
ATOM 720 O O . THR A 1 93 ? -7.379 9.417 -1.322 1.00 96.00 93 THR A O 1
ATOM 723 N N . TYR A 1 94 ? -7.079 7.254 -0.835 1.00 97.19 94 TYR A N 1
ATOM 724 C CA . TYR A 1 94 ? -8.419 7.051 -0.282 1.00 97.19 94 TYR A CA 1
ATOM 725 C C . TYR A 1 94 ? -8.418 7.244 1.230 1.00 97.19 94 TYR A C 1
ATOM 727 O O . TYR A 1 94 ? -7.536 6.738 1.913 1.00 97.19 94 TYR A O 1
ATOM 735 N N . THR A 1 95 ? -9.439 7.896 1.782 1.00 96.69 95 THR A N 1
ATOM 736 C CA . THR A 1 95 ? -9.700 7.802 3.225 1.00 96.69 95 THR A CA 1
ATOM 737 C C . THR A 1 95 ? -10.723 6.701 3.460 1.00 96.69 95 THR A C 1
ATOM 739 O O . THR A 1 95 ? -11.831 6.761 2.922 1.00 96.69 95 THR A O 1
ATOM 742 N N . ILE A 1 96 ? -10.362 5.698 4.256 1.00 97.38 96 ILE A N 1
ATOM 743 C CA . ILE A 1 96 ? -11.201 4.536 4.553 1.00 97.38 96 ILE A CA 1
ATOM 744 C C . ILE A 1 96 ? -11.544 4.458 6.040 1.00 97.38 96 ILE A C 1
ATOM 746 O O . ILE A 1 96 ? -10.807 4.943 6.893 1.00 97.38 96 ILE A O 1
ATOM 750 N N . ASN A 1 97 ? -12.658 3.811 6.361 1.00 96.12 97 ASN A N 1
ATOM 751 C CA . ASN A 1 97 ? -13.034 3.470 7.726 1.00 96.12 97 ASN A CA 1
ATOM 752 C C . ASN A 1 97 ? -13.099 1.954 7.899 1.00 96.12 97 ASN A C 1
ATOM 754 O O . ASN A 1 97 ? -13.700 1.256 7.077 1.00 96.12 97 ASN A O 1
ATOM 758 N N . ILE A 1 98 ? -12.530 1.481 9.005 1.00 95.94 98 ILE A N 1
ATOM 759 C CA . ILE A 1 98 ? -12.591 0.091 9.451 1.00 95.94 98 ILE A CA 1
ATOM 760 C C . ILE A 1 98 ? -13.033 0.114 10.924 1.00 95.94 98 ILE A C 1
ATOM 762 O O . ILE A 1 98 ? -12.178 0.222 11.809 1.00 95.94 98 ILE A O 1
ATOM 766 N N . PRO A 1 99 ? -14.354 0.076 11.204 1.00 93.44 99 PRO A N 1
ATOM 767 C CA . PRO A 1 99 ? -14.892 0.311 12.546 1.00 93.44 99 PRO A CA 1
ATOM 768 C C . PRO A 1 99 ? -14.272 -0.582 13.625 1.00 93.44 99 PRO A C 1
ATOM 770 O O . PRO A 1 99 ? -13.859 -0.081 14.669 1.00 93.44 99 PRO A O 1
ATOM 773 N N . ASP A 1 100 ? -14.118 -1.877 13.339 1.00 93.12 100 ASP A N 1
ATOM 774 C CA . ASP A 1 100 ? -13.584 -2.848 14.299 1.00 93.12 100 ASP A CA 1
ATOM 775 C C . ASP A 1 100 ? -12.131 -2.541 14.689 1.00 93.12 100 ASP A C 1
ATOM 777 O O . ASP A 1 100 ? -11.756 -2.657 15.858 1.00 93.12 100 ASP A O 1
ATOM 781 N N . VAL A 1 101 ? -11.315 -2.094 13.728 1.00 94.25 101 VAL A N 1
ATOM 782 C CA . VAL A 1 101 ? -9.921 -1.698 13.973 1.00 94.25 101 VAL A CA 1
ATOM 783 C C . VAL A 1 101 ? -9.886 -0.415 14.799 1.00 94.25 101 VAL A C 1
ATOM 785 O O . VAL A 1 101 ? -9.165 -0.350 15.794 1.00 94.25 101 VAL A O 1
ATOM 788 N N . LEU A 1 102 ? -10.703 0.581 14.438 1.00 93.00 102 LEU A N 1
ATOM 789 C CA . LEU A 1 102 ? -10.763 1.870 15.129 1.00 93.00 102 LEU A CA 1
ATOM 790 C C . LEU A 1 102 ? -11.162 1.688 16.597 1.00 93.00 102 LEU A C 1
ATOM 792 O O . LEU A 1 102 ? -10.495 2.195 17.499 1.00 93.00 102 LEU A O 1
ATOM 796 N N . GLU A 1 103 ? -12.227 0.924 16.850 1.00 93.88 103 GLU A N 1
ATOM 797 C CA . GLU A 1 103 ? -12.678 0.618 18.205 1.00 93.88 103 GLU A CA 1
ATOM 798 C C . GLU A 1 103 ? -11.614 -0.117 19.017 1.00 93.88 103 GLU A C 1
ATOM 800 O O . GLU A 1 103 ? -11.451 0.155 20.207 1.00 93.88 103 GLU A O 1
ATOM 805 N N . ASN A 1 104 ? -10.908 -1.068 18.404 1.00 95.00 104 ASN A N 1
ATOM 806 C CA . ASN A 1 104 ? -9.910 -1.859 19.106 1.00 95.00 104 ASN A CA 1
ATOM 807 C C . ASN A 1 104 ? -8.689 -1.011 19.493 1.00 95.00 104 ASN A C 1
ATOM 809 O O . ASN A 1 104 ? -8.256 -1.056 20.645 1.00 95.00 104 ASN A O 1
ATOM 813 N N . LEU A 1 105 ? -8.197 -0.170 18.580 1.00 93.19 105 LEU A N 1
ATOM 814 C CA . LEU A 1 105 ? -7.095 0.750 18.860 1.00 93.19 105 LEU A CA 1
ATOM 815 C C . LEU A 1 105 ? -7.465 1.770 19.952 1.00 93.19 105 LEU A C 1
ATOM 817 O O . LEU A 1 105 ? -6.669 1.978 20.871 1.00 93.19 105 LEU A O 1
ATOM 821 N N . LYS A 1 106 ? -8.689 2.322 19.930 1.00 93.00 106 LYS A N 1
ATOM 822 C CA . LYS A 1 106 ? -9.206 3.203 20.998 1.00 93.00 106 LYS A CA 1
ATOM 823 C C . LYS A 1 106 ? -9.313 2.484 22.344 1.00 93.00 106 LYS A C 1
ATOM 825 O O . LYS A 1 106 ? -8.861 3.004 23.359 1.00 93.00 106 LYS A O 1
ATOM 830 N N . LYS A 1 107 ? -9.855 1.256 22.376 1.00 95.25 107 LYS A N 1
ATOM 831 C CA . LYS A 1 107 ? -9.956 0.434 23.604 1.00 95.25 107 LYS A CA 1
ATOM 832 C C . LYS A 1 107 ? -8.585 0.149 24.225 1.00 95.25 107 LYS A C 1
ATOM 834 O O . LYS A 1 107 ? -8.483 0.024 25.442 1.00 95.25 107 LYS A O 1
ATOM 839 N N . GLN A 1 108 ? -7.539 0.060 23.406 1.00 93.56 108 GLN A N 1
ATOM 840 C CA . GLN A 1 108 ? -6.158 -0.107 23.860 1.00 93.56 108 GLN A CA 1
ATOM 841 C C . GLN A 1 108 ? -5.449 1.214 24.217 1.00 93.56 108 GLN A C 1
ATOM 843 O O . GLN A 1 108 ? -4.298 1.169 24.662 1.00 93.56 108 GLN A O 1
ATOM 848 N N . GLY A 1 109 ? -6.101 2.368 24.023 1.00 92.00 109 GLY A N 1
ATOM 849 C CA . GLY A 1 109 ? -5.514 3.696 24.224 1.00 92.00 109 GLY A CA 1
ATOM 850 C C . GLY A 1 109 ? -4.346 3.987 23.278 1.00 92.00 109 GLY A C 1
ATOM 851 O O . GLY A 1 109 ? -3.384 4.634 23.680 1.00 92.00 109 GLY A O 1
ATOM 852 N N . LEU A 1 110 ? -4.374 3.423 22.064 1.00 90.81 110 LEU A N 1
ATOM 853 C CA . LEU A 1 110 ? -3.308 3.575 21.061 1.00 90.81 110 LEU A CA 1
ATOM 854 C C . LEU A 1 110 ? -3.539 4.755 20.115 1.00 90.81 110 LEU A C 1
ATOM 856 O O . LEU A 1 110 ? -2.595 5.185 19.457 1.00 90.81 110 LEU A O 1
ATOM 860 N N . ILE A 1 111 ? -4.780 5.227 20.052 1.00 88.19 111 ILE A N 1
ATOM 861 C CA . ILE A 1 111 ? -5.257 6.408 19.333 1.00 88.19 111 ILE A CA 1
ATOM 862 C C . ILE A 1 111 ? -6.376 7.049 20.171 1.00 88.19 111 ILE A C 1
ATOM 864 O O . ILE A 1 111 ? -6.971 6.361 21.011 1.00 88.19 111 ILE A O 1
ATOM 868 N N . ASP A 1 112 ? -6.672 8.323 19.916 1.00 81.44 112 ASP A N 1
ATOM 869 C CA . ASP A 1 112 ? -7.766 9.077 20.552 1.00 81.44 112 ASP A CA 1
ATOM 870 C C . ASP A 1 112 ? -9.153 8.666 20.020 1.00 81.44 112 ASP A C 1
ATOM 872 O O . ASP A 1 112 ? -9.313 8.443 18.798 1.00 81.44 112 ASP A O 1
#

pLDDT: mean 93.96, std 4.78, range [73.0, 98.44]

Secondary structure (DSSP, 8-state):
------EEEEEE-SSEEEEEETTT--EEEEEGGG--PPPTTTTSSPP---EEEETT--GGG--HHHHHHHHHHS-TT-----EEEEEETTTTEEEEE-HHHHHHHHHTTS--

Radius of gyration: 17.24 Å; chains: 1; bounding box: 40×32×47 Å

Organism: Meganyctiphanes norvegica (NCBI:txid48144)

Sequence (112 aa):
DESWYRAACLSPDVSSAQVIFVDYGNIAHVLHEDIRPMDPKLLQTPLMALHCNMMGVDFEGITPKCIEAFKHLLPVETVTVVSVLSYDP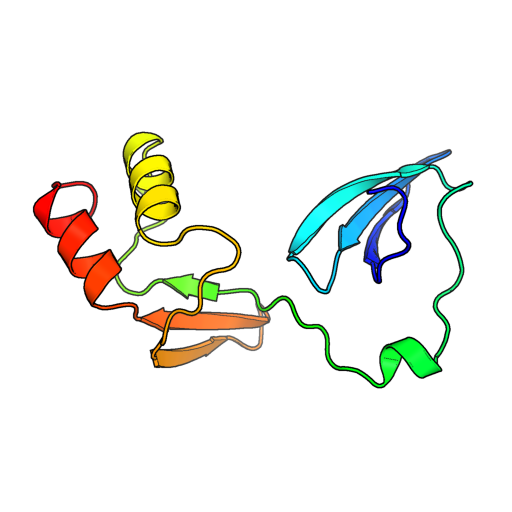DNATYTINIPDVLENLKKQGLID

InterPro domains:
  IPR002999 Tudor domain [PF00567] (1-55)
  IPR002999 Tudor domain [PS50304] (1-45)
  IPR035437 SNase-like, OB-fold superfamily [G3DSA:2.40.50.90] (1-109)

Foldseek 3Di:
DPDDADWDFPADDDFWTWIARQQPRDIDIGGPVNDDDDDVVVVVDDRNDAAEDEPQDDPVQQDPVLVVLLCVVDPPPDDADWAFDDADPVVSYTYIYRPVSNVVCVVVVSGD